Protein AF-A0A182UAJ2-F1 (afdb_monomer_lite)

pLDDT: mean 78.47, std 13.51, range [44.31, 92.44]

Radius of gyration: 22.09 Å; chains: 1; bounding box: 43×32×66 Å

Structure (mmCIF, N/CA/C/O backbone):
data_AF-A0A182UAJ2-F1
#
_entry.id   AF-A0A182UAJ2-F1
#
loop_
_atom_site.group_PDB
_atom_site.id
_ato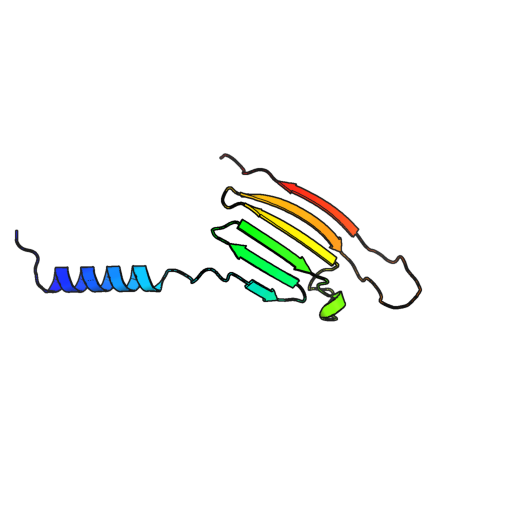m_site.type_symbol
_atom_site.label_atom_id
_atom_site.label_alt_id
_atom_site.label_comp_id
_atom_site.label_asym_id
_atom_site.label_entity_id
_atom_site.label_seq_id
_atom_site.pdbx_PDB_ins_code
_atom_site.Cartn_x
_atom_site.Cartn_y
_atom_site.Cartn_z
_atom_site.occupancy
_atom_site.B_iso_or_equiv
_atom_site.auth_seq_id
_atom_site.auth_comp_id
_atom_site.auth_asym_id
_atom_site.auth_atom_id
_atom_site.pdbx_PDB_model_num
ATOM 1 N N . MET A 1 1 ? -24.414 -19.917 37.707 1.00 65.38 1 MET A N 1
ATOM 2 C CA . MET A 1 1 ? -23.161 -20.705 37.799 1.00 65.38 1 MET A CA 1
ATOM 3 C C . MET A 1 1 ? -22.003 -19.716 37.840 1.00 65.38 1 MET A C 1
ATOM 5 O O . MET A 1 1 ? -22.052 -18.756 37.083 1.00 65.38 1 MET A O 1
ATOM 9 N N . LYS A 1 2 ? -21.041 -19.861 38.759 1.00 71.38 2 LYS A N 1
ATOM 10 C CA . LYS A 1 2 ? -19.904 -18.927 38.873 1.00 71.38 2 LYS A CA 1
ATOM 11 C C . LYS A 1 2 ? -18.797 -19.371 37.904 1.00 71.38 2 LYS A C 1
ATOM 13 O O . LYS A 1 2 ? -18.548 -20.575 37.844 1.00 71.38 2 LYS A O 1
ATOM 18 N N . PRO A 1 3 ? -18.170 -18.459 37.141 1.00 73.75 3 PRO A N 1
ATOM 19 C CA . PRO A 1 3 ? -17.079 -18.825 36.244 1.00 73.75 3 PRO A CA 1
ATOM 20 C C . PRO A 1 3 ? -15.912 -19.403 37.049 1.00 73.75 3 PRO A C 1
ATOM 22 O O . PRO A 1 3 ? -15.590 -18.913 38.133 1.00 73.75 3 PRO A O 1
ATOM 25 N N . THR A 1 4 ? -15.308 -20.474 36.538 1.00 90.50 4 THR A N 1
ATOM 26 C CA . THR A 1 4 ? -14.147 -21.107 37.169 1.00 90.50 4 THR A CA 1
ATOM 27 C C . THR A 1 4 ? -12.879 -20.337 36.811 1.00 90.50 4 THR A C 1
ATOM 29 O O . THR A 1 4 ? -12.803 -19.683 35.767 1.00 90.50 4 THR A O 1
ATOM 32 N N . THR A 1 5 ? -11.853 -20.431 37.656 1.00 89.38 5 THR A N 1
ATOM 33 C CA . THR A 1 5 ? -10.549 -19.785 37.434 1.00 89.38 5 THR A CA 1
ATOM 34 C C . THR A 1 5 ? -9.959 -20.131 36.062 1.00 89.38 5 THR A C 1
ATOM 36 O O . THR A 1 5 ? -9.404 -19.265 35.391 1.00 89.38 5 THR A O 1
ATOM 39 N N . SER A 1 6 ? -10.157 -21.367 35.592 1.00 86.50 6 SER A N 1
ATOM 40 C CA . SER A 1 6 ? -9.727 -21.819 34.264 1.00 86.50 6 SER A CA 1
ATOM 41 C C . SER A 1 6 ? -10.481 -21.130 33.121 1.00 86.50 6 SER A C 1
ATOM 43 O O . SER A 1 6 ? -9.863 -20.763 32.125 1.00 86.50 6 SER A O 1
ATOM 45 N N . SER A 1 7 ? -11.792 -20.897 33.256 1.00 86.88 7 SER A N 1
ATOM 46 C CA . SER A 1 7 ? -12.573 -20.157 32.253 1.00 86.88 7 SER A CA 1
ATOM 47 C C . SER A 1 7 ? -12.153 -18.689 32.164 1.00 86.88 7 SER A C 1
ATOM 49 O O . SER A 1 7 ? -12.100 -18.129 31.072 1.00 86.88 7 SER A O 1
ATOM 51 N N . ILE A 1 8 ? -11.812 -18.074 33.299 1.00 91.31 8 ILE A N 1
ATOM 52 C CA . ILE A 1 8 ? -11.322 -16.691 33.350 1.00 91.31 8 ILE A CA 1
ATOM 53 C C . ILE A 1 8 ? -9.933 -16.593 32.702 1.00 91.31 8 ILE A C 1
ATOM 55 O O . ILE A 1 8 ? -9.699 -15.699 31.893 1.00 91.31 8 ILE A O 1
ATOM 59 N N . ALA A 1 9 ? -9.031 -17.537 32.989 1.00 92.31 9 ALA A N 1
ATOM 60 C CA . ALA A 1 9 ? -7.699 -17.580 32.384 1.00 92.31 9 ALA A CA 1
ATOM 61 C C . ALA A 1 9 ? -7.751 -17.767 30.857 1.00 92.31 9 ALA A C 1
ATOM 63 O O . ALA A 1 9 ? -7.025 -17.090 30.130 1.00 92.31 9 ALA A O 1
ATOM 64 N N . LEU A 1 10 ? -8.644 -18.634 30.363 1.00 92.44 10 LEU A N 1
ATOM 65 C CA . LEU A 1 10 ? -8.857 -18.828 28.927 1.00 92.44 10 LEU A CA 1
ATOM 66 C C . LEU A 1 10 ? -9.368 -17.545 28.257 1.00 92.44 10 LEU A C 1
ATOM 68 O O . LEU A 1 10 ? -8.872 -17.161 27.203 1.00 92.44 10 LEU A O 1
ATOM 72 N N . LEU A 1 11 ? -10.330 -16.860 28.882 1.00 92.19 11 LEU A N 1
ATOM 73 C CA . LEU A 1 11 ? -10.877 -15.608 28.364 1.00 92.19 11 LEU A CA 1
ATOM 74 C C . LEU A 1 11 ? -9.795 -14.526 28.257 1.00 92.19 11 LEU A C 1
ATOM 76 O O . LEU A 1 11 ? -9.689 -13.865 27.228 1.00 92.19 11 LEU A O 1
ATOM 80 N N . ILE A 1 12 ? -8.966 -14.378 29.292 1.00 92.38 12 ILE A N 1
ATOM 81 C CA . ILE A 1 12 ? -7.845 -13.430 29.292 1.00 92.38 12 ILE A CA 1
ATOM 82 C C . ILE A 1 12 ? -6.858 -13.774 28.175 1.00 92.38 12 ILE A C 1
ATOM 84 O O . ILE A 1 12 ? -6.448 -12.884 27.434 1.00 92.38 12 ILE A O 1
ATOM 88 N N . LEU A 1 13 ? -6.517 -15.055 28.009 1.00 91.44 13 LEU A N 1
ATOM 89 C CA . LEU A 1 13 ? -5.622 -15.497 26.943 1.00 91.44 13 LEU A CA 1
ATOM 90 C C . LEU A 1 13 ? -6.184 -15.153 25.557 1.00 91.44 13 LEU A C 1
ATOM 92 O O . LEU A 1 13 ? -5.459 -14.596 24.739 1.00 91.44 13 LEU A O 1
ATOM 96 N N . VAL A 1 14 ? -7.469 -15.418 25.306 1.00 90.94 14 VAL A N 1
ATOM 97 C CA . VAL A 1 14 ? -8.132 -15.076 24.036 1.00 90.94 14 VAL A CA 1
ATOM 98 C C . VAL A 1 14 ? -8.096 -13.567 23.786 1.00 90.94 14 VAL A C 1
ATOM 100 O O . VAL A 1 14 ? -7.733 -13.144 22.692 1.00 90.94 14 VAL A O 1
ATOM 103 N N . ILE A 1 15 ? -8.392 -12.749 24.799 1.00 88.06 15 ILE A N 1
ATOM 104 C CA . ILE A 1 15 ? -8.358 -11.285 24.677 1.00 88.06 15 ILE A CA 1
ATOM 105 C C . ILE A 1 15 ? -6.942 -10.793 24.345 1.00 88.06 15 ILE A C 1
ATOM 107 O O . ILE A 1 15 ? -6.789 -9.960 23.455 1.00 88.06 15 ILE A O 1
ATOM 111 N N . VAL A 1 16 ? -5.906 -11.328 24.999 1.00 88.44 16 VAL A N 1
ATOM 112 C CA . VAL A 1 16 ? -4.503 -10.967 24.729 1.00 88.44 16 VAL A CA 1
ATOM 113 C C . VAL A 1 16 ? -4.089 -11.350 23.305 1.00 88.44 16 VAL A C 1
ATOM 115 O O . VAL A 1 16 ? -3.437 -10.565 22.625 1.00 88.44 16 VAL A O 1
ATOM 118 N N . GLN A 1 17 ? -4.489 -12.524 22.812 1.00 84.06 17 GLN A N 1
ATOM 119 C CA . GLN A 1 17 ? -4.213 -12.908 21.422 1.00 84.06 17 GLN A CA 1
ATOM 120 C C . GLN A 1 17 ? -4.944 -11.987 20.430 1.00 84.06 17 GLN A C 1
ATOM 122 O O . GLN A 1 17 ? -4.359 -11.569 19.432 1.00 84.06 17 GLN A O 1
ATOM 127 N N . CYS A 1 18 ? -6.194 -11.607 20.721 1.00 74.56 18 CYS A N 1
ATOM 128 C CA . CYS A 1 18 ? -6.967 -10.689 19.883 1.00 74.56 18 CYS A CA 1
ATOM 129 C C . CYS A 1 18 ? -6.369 -9.275 19.817 1.00 74.56 18 CYS A C 1
ATOM 131 O O . CYS A 1 18 ? -6.452 -8.645 18.765 1.00 74.56 18 CYS A O 1
ATOM 133 N N . THR A 1 19 ? -5.765 -8.762 20.894 1.00 71.00 19 THR A N 1
ATOM 134 C CA . THR A 1 19 ? -5.171 -7.412 20.899 1.00 71.00 19 THR A CA 1
ATOM 135 C C . THR A 1 19 ? -3.807 -7.358 20.214 1.00 71.00 19 THR A C 1
ATOM 137 O O . THR A 1 19 ? -3.501 -6.366 19.556 1.00 71.00 19 THR A O 1
ATOM 140 N N . LEU A 1 20 ? -3.002 -8.421 20.308 1.00 70.44 20 LEU A N 1
ATOM 141 C CA . LEU A 1 20 ? -1.691 -8.507 19.649 1.00 70.44 20 LEU A CA 1
ATOM 142 C C . LEU A 1 20 ? -1.789 -8.787 18.141 1.00 70.44 20 LEU A C 1
ATOM 144 O O . LEU A 1 20 ? -0.857 -8.489 17.400 1.00 70.44 20 LEU A O 1
ATOM 148 N N . ALA A 1 21 ? -2.914 -9.337 17.679 1.00 63.97 21 ALA A N 1
ATOM 149 C CA . ALA A 1 21 ? -3.149 -9.644 16.271 1.00 63.97 21 ALA A CA 1
ATOM 150 C C . ALA A 1 21 ? -3.547 -8.426 15.421 1.00 63.97 21 ALA A C 1
ATOM 152 O O . ALA A 1 21 ? -3.704 -8.576 14.213 1.00 63.97 21 ALA A O 1
ATOM 153 N N . SER A 1 22 ? -3.721 -7.237 16.010 1.00 59.75 22 SER A N 1
ATOM 154 C CA . SER A 1 22 ? -3.989 -6.015 15.247 1.00 59.75 22 SER A CA 1
ATOM 155 C C . SER A 1 22 ? -2.692 -5.535 14.585 1.00 59.75 22 SER A C 1
ATOM 157 O O . SER A 1 22 ? -1.851 -4.962 15.285 1.00 59.75 22 SER A O 1
ATOM 159 N N . PRO A 1 23 ? -2.494 -5.709 13.262 1.00 61.84 23 PRO A N 1
ATOM 160 C CA . PRO A 1 23 ? -1.331 -5.137 12.604 1.00 61.84 23 PRO A CA 1
ATOM 161 C C . PRO A 1 23 ? -1.374 -3.618 12.782 1.00 61.84 23 PRO A C 1
ATOM 163 O O . PRO A 1 23 ? -2.374 -2.975 12.459 1.00 61.84 23 PRO A O 1
ATOM 166 N N . VAL A 1 24 ? -0.297 -3.038 13.317 1.00 64.25 24 VAL A N 1
ATOM 167 C CA . VAL A 1 24 ? -0.143 -1.580 13.347 1.00 64.25 24 VAL A CA 1
ATOM 168 C C . VAL A 1 24 ? -0.208 -1.099 11.895 1.00 64.25 24 VAL A C 1
ATOM 170 O O . VAL A 1 24 ? 0.602 -1.559 11.082 1.00 64.25 24 VAL A O 1
ATOM 173 N N . PRO A 1 25 ? -1.163 -0.225 11.529 1.00 63.78 25 PRO A N 1
ATOM 174 C CA . PRO A 1 25 ? -1.267 0.248 10.160 1.00 63.78 25 PRO A CA 1
ATOM 175 C C . PRO A 1 25 ? 0.026 0.971 9.787 1.00 63.78 25 PRO A C 1
ATOM 177 O O . PRO A 1 25 ? 0.463 1.910 10.454 1.00 63.78 25 PRO A O 1
ATOM 180 N N . GLN A 1 26 ? 0.674 0.485 8.732 1.00 74.44 26 GLN A N 1
ATOM 181 C CA . GLN A 1 26 ? 1.923 1.042 8.234 1.00 74.44 26 GLN A CA 1
ATOM 182 C C . GLN A 1 26 ? 1.615 2.369 7.539 1.00 74.44 26 GLN A C 1
ATOM 184 O O . GLN A 1 26 ? 1.246 2.388 6.368 1.00 74.44 26 GLN A O 1
ATOM 189 N N . PHE A 1 27 ? 1.734 3.479 8.271 1.00 82.44 27 PHE A N 1
ATOM 190 C CA . PHE A 1 27 ? 1.348 4.798 7.762 1.00 82.44 27 PHE A CA 1
ATOM 191 C C . PHE A 1 27 ? 2.159 5.247 6.555 1.00 82.44 27 PHE A C 1
ATOM 193 O O . PHE A 1 27 ? 1.617 5.943 5.705 1.00 82.44 27 PHE A O 1
ATOM 200 N N . LEU A 1 28 ? 3.431 4.851 6.484 1.00 89.25 28 LEU A N 1
ATOM 201 C CA . LEU A 1 28 ? 4.353 5.150 5.395 1.00 89.25 28 LEU A CA 1
ATOM 202 C C . LEU A 1 28 ? 5.019 3.851 4.940 1.00 89.25 28 LEU A C 1
ATOM 204 O O . LEU A 1 28 ? 5.444 3.048 5.770 1.00 89.25 28 LEU A O 1
ATOM 208 N N . THR A 1 29 ? 5.140 3.654 3.632 1.00 87.19 29 THR A N 1
ATOM 209 C CA . THR A 1 29 ? 5.797 2.487 3.037 1.00 87.19 29 THR A CA 1
ATOM 210 C C . THR A 1 29 ? 6.788 2.939 1.978 1.00 87.19 29 THR A C 1
ATOM 212 O O . THR A 1 29 ? 6.456 3.752 1.123 1.00 87.19 29 THR A O 1
ATOM 215 N N . PHE A 1 30 ? 7.992 2.374 2.009 1.00 89.06 30 PHE A N 1
ATOM 216 C CA . PHE A 1 30 ? 8.962 2.481 0.925 1.00 89.06 30 PHE A CA 1
ATOM 217 C C . PHE A 1 30 ? 9.308 1.074 0.472 1.00 89.06 30 PHE A C 1
ATOM 219 O O . PHE A 1 30 ? 9.922 0.305 1.213 1.00 89.06 30 PHE A O 1
ATOM 226 N N . ARG A 1 31 ? 8.857 0.705 -0.720 1.00 84.00 31 ARG A N 1
ATOM 227 C CA . ARG A 1 31 ? 9.058 -0.636 -1.261 1.00 84.00 31 ARG A CA 1
ATOM 228 C C . ARG A 1 31 ? 9.140 -0.556 -2.773 1.00 84.00 31 ARG A C 1
ATOM 230 O O . ARG A 1 31 ? 8.381 0.181 -3.389 1.00 84.00 31 ARG A O 1
ATOM 237 N N . ASP A 1 32 ? 10.083 -1.287 -3.358 1.00 82.19 32 ASP A N 1
ATOM 238 C CA . ASP A 1 32 ? 10.204 -1.429 -4.812 1.00 82.19 32 ASP A CA 1
ATOM 239 C C . ASP A 1 32 ? 10.310 -0.096 -5.576 1.00 82.19 32 ASP A C 1
ATOM 241 O O . ASP A 1 32 ? 9.792 0.043 -6.677 1.00 82.19 32 ASP A O 1
ATOM 245 N N . GLY A 1 33 ? 10.965 0.912 -4.988 1.00 83.44 33 GLY A N 1
ATOM 246 C CA . GLY A 1 33 ? 11.087 2.241 -5.600 1.00 83.44 33 GLY A CA 1
ATOM 247 C C . GLY A 1 33 ? 9.783 3.051 -5.606 1.00 83.44 33 GLY A C 1
ATOM 248 O O . GLY A 1 33 ? 9.668 4.037 -6.342 1.00 83.44 33 GLY A O 1
ATOM 249 N N . LYS A 1 34 ? 8.805 2.639 -4.794 1.00 87.19 34 LYS A N 1
ATOM 250 C CA . LYS A 1 34 ? 7.555 3.347 -4.533 1.00 87.19 34 LYS A CA 1
ATOM 251 C C . LYS A 1 34 ? 7.495 3.833 -3.097 1.00 87.19 34 LYS A C 1
ATOM 253 O O . LYS A 1 34 ? 7.930 3.150 -2.169 1.00 87.19 34 LYS A O 1
ATOM 258 N N . PHE A 1 35 ? 6.916 5.011 -2.944 1.00 91.00 35 PHE A N 1
ATOM 259 C CA . PHE A 1 35 ? 6.505 5.575 -1.677 1.00 91.00 35 PHE A CA 1
ATOM 260 C C . PHE A 1 35 ? 4.990 5.465 -1.557 1.00 91.00 35 PHE A C 1
ATOM 262 O O . PHE A 1 35 ? 4.269 5.771 -2.504 1.00 91.00 35 PHE A O 1
ATOM 269 N N . GLY A 1 36 ? 4.504 5.051 -0.396 1.00 91.31 36 GLY A N 1
ATOM 270 C CA . GLY A 1 36 ? 3.083 4.956 -0.126 1.00 91.31 36 GLY A CA 1
ATOM 271 C C . GLY A 1 36 ? 2.717 5.431 1.265 1.00 91.31 36 GLY A C 1
ATOM 272 O O . GLY A 1 36 ? 3.546 5.456 2.174 1.00 91.31 36 GLY A O 1
ATOM 273 N N . VAL A 1 37 ? 1.452 5.793 1.412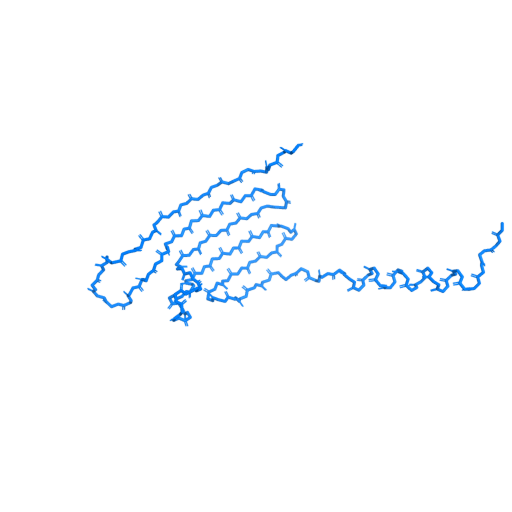 1.00 90.56 37 VAL A N 1
ATOM 274 C CA . VAL A 1 37 ? 0.824 6.187 2.665 1.00 90.56 37 VAL A CA 1
ATOM 275 C C . VAL A 1 37 ? -0.423 5.344 2.908 1.00 90.56 37 VAL A C 1
ATOM 277 O O . VAL A 1 37 ? -1.107 4.979 1.953 1.00 90.56 37 VAL A O 1
ATOM 280 N N . ASN A 1 38 ? -0.737 5.045 4.168 1.00 90.06 38 ASN A N 1
ATOM 281 C CA . ASN A 1 38 ? -1.982 4.380 4.560 1.00 90.06 38 ASN A CA 1
ATOM 282 C C . ASN A 1 38 ? -2.537 4.999 5.846 1.00 90.06 38 ASN A C 1
ATOM 284 O O . ASN A 1 38 ? -2.013 4.771 6.934 1.00 90.06 38 ASN A O 1
ATOM 288 N N . PHE A 1 39 ? -3.615 5.767 5.724 1.00 87.31 39 PHE A N 1
ATOM 289 C CA . PHE A 1 39 ? -4.287 6.426 6.836 1.00 87.31 39 PHE A CA 1
ATOM 290 C C . PHE A 1 39 ? -5.729 5.947 6.938 1.00 87.31 39 PHE A C 1
ATOM 292 O O . PHE A 1 39 ? -6.568 6.281 6.105 1.00 87.31 39 PHE A O 1
ATOM 299 N N . GLY A 1 40 ? -6.030 5.166 7.980 1.00 80.88 40 GLY A N 1
ATOM 300 C CA . GLY A 1 40 ? -7.404 4.754 8.282 1.00 80.88 40 GLY A CA 1
ATOM 301 C C . GLY A 1 40 ? -8.097 4.010 7.134 1.00 80.88 40 GLY A C 1
ATOM 302 O O . GLY A 1 40 ? -9.302 4.162 6.959 1.00 80.88 40 GLY A O 1
ATOM 303 N N . GLY A 1 41 ? -7.338 3.259 6.324 1.00 83.38 41 GLY A N 1
ATOM 304 C CA . GLY A 1 41 ? -7.830 2.517 5.157 1.00 83.38 41 GLY A CA 1
ATOM 305 C C . GLY A 1 41 ? -7.796 3.295 3.835 1.00 83.38 41 GLY A C 1
ATOM 306 O O . GLY A 1 41 ? -7.934 2.683 2.775 1.00 83.38 41 GLY A O 1
ATOM 307 N N . TYR A 1 42 ? -7.564 4.611 3.864 1.00 87.19 42 TYR A N 1
ATOM 308 C CA . TYR A 1 42 ? -7.167 5.357 2.672 1.00 87.19 42 TYR A CA 1
ATOM 309 C C . TYR A 1 42 ? -5.704 5.073 2.396 1.00 87.19 42 TYR A C 1
ATOM 311 O O . TYR A 1 42 ? -4.864 5.284 3.267 1.00 87.19 42 TYR A O 1
ATOM 319 N N . HIS A 1 43 ? -5.386 4.624 1.193 1.00 91.00 43 HIS A N 1
ATOM 320 C CA . HIS A 1 43 ? -4.010 4.351 0.815 1.00 91.00 43 HIS A CA 1
ATOM 321 C C . HIS A 1 43 ? -3.685 5.042 -0.495 1.00 91.00 43 HIS A C 1
ATOM 323 O O . HIS A 1 43 ? -4.515 5.097 -1.396 1.00 91.00 43 HIS A O 1
ATOM 329 N N . ALA A 1 44 ? -2.478 5.573 -0.605 1.00 90.56 44 ALA A N 1
ATOM 330 C CA . ALA A 1 44 ? -1.967 6.100 -1.856 1.00 90.56 44 ALA A CA 1
ATOM 331 C C . ALA A 1 44 ? -0.520 5.668 -2.026 1.00 90.56 44 ALA A C 1
ATOM 333 O 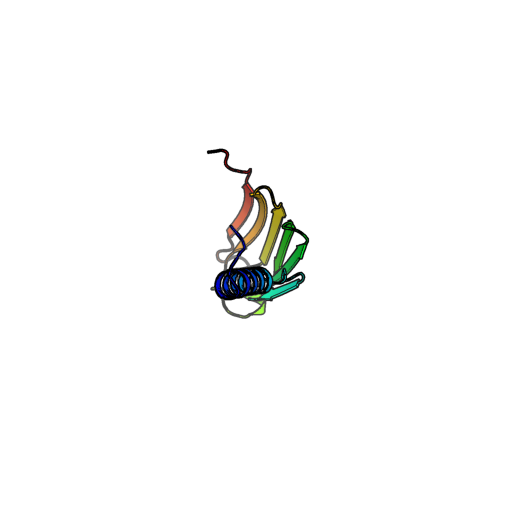O . ALA A 1 44 ? 0.225 5.624 -1.056 1.00 90.56 44 ALA A O 1
ATOM 334 N N . GLU A 1 45 ? -0.120 5.354 -3.246 1.00 89.81 45 GLU A N 1
ATOM 335 C CA . GLU A 1 45 ? 1.256 5.033 -3.590 1.00 89.81 45 GLU A CA 1
ATOM 336 C C . GLU A 1 45 ? 1.659 5.754 -4.866 1.00 89.81 45 GLU A C 1
ATOM 338 O O . GLU A 1 45 ? 0.854 5.915 -5.779 1.00 89.81 45 GLU A O 1
ATOM 343 N N . ALA A 1 46 ? 2.909 6.190 -4.936 1.00 89.50 46 ALA A N 1
ATOM 344 C CA . ALA A 1 46 ? 3.521 6.707 -6.143 1.00 89.50 46 ALA A CA 1
ATOM 345 C C . ALA A 1 46 ? 4.992 6.298 -6.195 1.00 89.50 46 ALA A C 1
ATOM 347 O O . ALA A 1 46 ? 5.676 6.238 -5.173 1.00 89.50 46 ALA A O 1
ATOM 348 N N . GLY A 1 47 ? 5.511 6.017 -7.381 1.00 87.75 47 GLY A N 1
ATOM 349 C CA . GLY A 1 47 ? 6.908 5.639 -7.506 1.00 87.75 47 GLY A CA 1
ATOM 350 C C . GLY A 1 47 ? 7.394 5.495 -8.923 1.00 87.75 47 GLY A C 1
ATOM 351 O O . GLY A 1 47 ? 6.613 5.466 -9.871 1.00 87.75 47 GLY A O 1
ATOM 352 N N . LEU A 1 48 ? 8.715 5.394 -9.028 1.00 85.75 48 LEU A N 1
ATOM 353 C CA . LEU A 1 48 ? 9.417 5.196 -10.291 1.00 85.75 48 LEU A CA 1
ATOM 354 C C . LEU A 1 48 ? 9.701 3.709 -10.559 1.00 85.75 48 LEU A C 1
ATOM 356 O O . LEU A 1 48 ? 10.157 3.360 -11.646 1.00 85.75 48 LEU A O 1
ATOM 360 N N . GLY A 1 49 ? 9.420 2.837 -9.583 1.00 83.06 49 GLY A N 1
ATOM 361 C CA . GLY A 1 49 ? 9.515 1.390 -9.741 1.00 83.06 49 GLY A CA 1
ATOM 362 C C . GLY A 1 49 ? 10.913 0.951 -10.174 1.00 83.06 49 GLY A C 1
ATOM 363 O O . GLY A 1 49 ? 11.931 1.393 -9.633 1.00 83.06 49 GLY A O 1
ATOM 364 N N . GLY A 1 50 ? 10.943 0.144 -11.229 1.00 74.88 50 GLY A N 1
ATOM 365 C CA . GLY A 1 50 ? 12.130 -0.362 -11.907 1.00 74.88 50 GLY A CA 1
ATOM 366 C C . GLY A 1 50 ? 13.082 0.693 -12.458 1.00 74.88 50 GLY A C 1
ATOM 367 O O . GLY A 1 50 ? 14.250 0.375 -12.661 1.00 74.88 50 GLY A O 1
ATOM 368 N N . LEU A 1 51 ? 12.644 1.945 -12.645 1.00 76.25 51 LEU A N 1
ATOM 369 C CA . LEU A 1 51 ? 13.551 3.041 -12.999 1.00 76.25 51 LEU A CA 1
ATOM 370 C C . LEU A 1 51 ? 14.488 3.393 -11.838 1.00 76.25 51 LEU A C 1
ATOM 372 O O . LEU A 1 51 ? 15.653 3.705 -12.062 1.00 76.25 51 LEU A O 1
ATOM 376 N N . LEU A 1 52 ? 13.981 3.339 -10.604 1.00 78.81 52 LEU A N 1
ATOM 377 C CA . LEU A 1 52 ? 14.769 3.638 -9.410 1.00 78.81 52 LEU A CA 1
ATOM 378 C C . LEU A 1 52 ? 15.500 2.400 -8.881 1.00 78.81 52 LEU A C 1
ATOM 380 O O . LEU A 1 52 ? 16.608 2.520 -8.371 1.00 78.81 52 LEU A O 1
ATOM 384 N N . THR A 1 53 ? 14.897 1.213 -8.996 1.00 77.25 53 THR A N 1
ATOM 385 C CA . THR A 1 53 ? 15.506 -0.036 -8.505 1.00 77.25 53 THR A CA 1
ATOM 386 C C . THR A 1 53 ? 16.414 -0.721 -9.528 1.00 77.25 53 THR A C 1
ATOM 388 O O . THR A 1 53 ? 17.135 -1.648 -9.171 1.00 77.25 53 THR A O 1
ATOM 391 N N . GLY A 1 54 ? 16.368 -0.311 -10.799 1.00 74.75 54 GLY A N 1
ATOM 392 C CA . GLY A 1 54 ? 17.062 -0.977 -11.905 1.00 74.75 54 GLY A CA 1
ATOM 393 C C . GLY A 1 54 ? 16.434 -2.311 -12.331 1.00 74.75 54 GLY A C 1
ATOM 394 O O . GLY A 1 54 ? 16.961 -2.969 -13.225 1.00 74.75 54 GLY A O 1
ATOM 395 N N . ASN A 1 55 ? 15.314 -2.724 -11.722 1.00 77.88 55 ASN A N 1
ATOM 396 C CA . ASN A 1 55 ? 14.639 -3.984 -12.026 1.00 77.88 55 ASN A CA 1
ATOM 397 C C . ASN A 1 55 ? 13.259 -3.748 -12.654 1.00 77.88 55 ASN A C 1
ATOM 399 O O . ASN A 1 55 ? 12.315 -3.346 -11.978 1.00 77.88 55 ASN A O 1
ATOM 403 N N . SER A 1 56 ? 13.110 -4.091 -13.936 1.00 71.88 56 SER A N 1
ATOM 404 C CA . SER A 1 56 ? 11.854 -3.918 -14.689 1.00 71.88 56 SER A CA 1
ATOM 405 C C . SER A 1 56 ? 10.666 -4.707 -14.120 1.00 71.88 56 SER A C 1
ATOM 407 O O . SER A 1 56 ? 9.519 -4.341 -14.370 1.00 71.88 56 SER A O 1
ATOM 409 N N . ALA A 1 57 ? 10.911 -5.750 -13.316 1.00 77.31 57 ALA A N 1
ATOM 410 C CA . ALA A 1 57 ? 9.852 -6.483 -12.620 1.00 77.31 57 ALA A CA 1
ATOM 411 C C . ALA A 1 57 ? 9.139 -5.636 -11.546 1.00 77.31 57 ALA A C 1
ATOM 413 O O . ALA A 1 57 ? 8.018 -5.951 -11.161 1.00 77.31 57 ALA A O 1
ATOM 414 N N . HIS A 1 58 ? 9.757 -4.541 -11.089 1.00 76.19 58 HIS A N 1
ATOM 415 C CA . HIS A 1 58 ? 9.214 -3.647 -10.061 1.00 76.19 58 HIS A CA 1
ATOM 416 C C . HIS A 1 58 ? 8.303 -2.554 -10.667 1.00 76.19 58 HIS A C 1
ATOM 418 O O . HIS A 1 58 ? 7.907 -1.610 -9.982 1.00 76.19 58 HIS A O 1
ATOM 424 N N . GLY A 1 59 ? 7.942 -2.686 -11.951 1.00 77.75 59 GLY A N 1
ATOM 425 C CA . GLY A 1 59 ? 7.057 -1.770 -12.674 1.00 77.75 59 GLY A CA 1
ATOM 426 C C . GLY A 1 59 ? 7.759 -0.503 -13.169 1.00 77.75 59 GLY A C 1
ATOM 427 O O . GLY A 1 59 ? 8.976 -0.383 -13.081 1.00 77.75 59 GLY A O 1
ATOM 428 N N . GLY A 1 60 ? 6.990 0.438 -13.717 1.00 80.62 60 GLY A N 1
ATOM 429 C CA . GLY A 1 60 ? 7.487 1.755 -14.132 1.00 80.62 60 GLY A CA 1
ATOM 430 C C . GLY A 1 60 ? 6.916 2.889 -13.277 1.00 80.62 60 GLY A C 1
ATOM 431 O O . GLY A 1 60 ? 6.484 2.666 -12.145 1.00 80.62 60 GLY A O 1
ATOM 432 N N . LEU A 1 61 ? 6.901 4.107 -13.825 1.00 87.31 61 LEU A N 1
ATOM 433 C CA . LEU A 1 61 ? 6.320 5.279 -13.165 1.00 87.31 61 LEU A CA 1
ATOM 434 C C . LEU A 1 61 ? 4.833 5.040 -12.909 1.00 87.31 61 LEU A C 1
ATOM 436 O O . LEU A 1 61 ? 4.088 4.826 -13.854 1.00 87.31 61 LEU A O 1
ATOM 440 N N . SER A 1 62 ? 4.370 5.086 -11.667 1.00 87.75 62 SER A N 1
ATOM 441 C CA . SER A 1 62 ? 2.957 4.848 -11.359 1.00 87.75 62 SER A CA 1
ATOM 442 C C . SER A 1 62 ? 2.535 5.603 -10.115 1.00 87.75 62 SER A C 1
ATOM 444 O O . SER A 1 62 ? 3.322 5.730 -9.183 1.00 87.75 62 SER A O 1
ATOM 446 N N . ALA A 1 63 ? 1.280 6.041 -10.084 1.00 89.81 63 ALA A N 1
ATOM 447 C CA . ALA A 1 63 ? 0.607 6.560 -8.904 1.00 89.81 63 ALA A CA 1
ATOM 448 C C . ALA A 1 63 ? -0.806 5.970 -8.791 1.00 89.81 63 ALA A C 1
ATOM 450 O O . ALA A 1 63 ? -1.486 5.778 -9.796 1.00 89.81 63 ALA A O 1
ATOM 451 N N . SER A 1 64 ? -1.253 5.666 -7.578 1.00 90.00 64 SER A N 1
ATOM 452 C CA . SER A 1 64 ? -2.567 5.093 -7.280 1.00 90.00 64 SER A CA 1
ATOM 453 C C . SER A 1 64 ? -3.054 5.585 -5.923 1.00 90.00 64 SER A C 1
ATOM 455 O O . SER A 1 64 ? -2.253 5.800 -5.020 1.00 90.00 64 SER A O 1
ATOM 457 N N . ALA A 1 65 ? -4.365 5.717 -5.759 1.00 91.69 65 ALA A N 1
ATOM 458 C CA . ALA A 1 65 ? -5.017 5.999 -4.490 1.00 91.69 65 ALA A CA 1
ATOM 459 C C . ALA A 1 65 ? -6.314 5.194 -4.354 1.00 91.69 65 ALA A C 1
ATOM 461 O O . ALA A 1 65 ? -7.011 4.948 -5.340 1.00 91.69 65 ALA A O 1
ATOM 462 N N . GLY A 1 66 ? -6.644 4.801 -3.129 1.00 90.75 66 GLY A N 1
ATOM 463 C CA . GLY A 1 66 ? -7.819 4.013 -2.800 1.00 90.75 66 GLY A CA 1
ATOM 464 C C . GLY A 1 66 ? -8.449 4.417 -1.474 1.00 90.75 66 GLY A C 1
ATOM 465 O O . GLY A 1 66 ? -7.805 5.007 -0.602 1.00 90.75 66 GLY A O 1
ATOM 466 N N . THR A 1 67 ? -9.736 4.113 -1.340 1.00 91.12 67 THR A N 1
ATOM 467 C CA . THR A 1 67 ? -10.537 4.394 -0.145 1.00 91.12 67 THR A CA 1
ATOM 468 C C . THR A 1 67 ? -10.823 3.106 0.631 1.00 91.12 67 THR A C 1
ATOM 470 O O . THR A 1 67 ? -10.800 2.018 0.044 1.00 91.12 67 THR A O 1
ATOM 473 N N . PRO A 1 68 ? -11.179 3.199 1.928 1.00 87.19 68 PRO A N 1
ATOM 474 C CA . PRO A 1 68 ? -11.578 2.033 2.721 1.00 87.19 68 PRO A CA 1
ATOM 475 C C . PRO A 1 68 ? -12.780 1.283 2.132 1.00 87.19 68 PRO A C 1
ATOM 477 O O . PRO A 1 68 ? -12.981 0.105 2.403 1.00 87.19 68 PRO A O 1
ATOM 480 N N . HIS A 1 69 ? -13.581 1.973 1.319 1.00 87.75 69 HIS A N 1
ATOM 481 C CA . HIS A 1 69 ? -14.810 1.452 0.731 1.00 87.75 69 HIS A CA 1
ATOM 482 C C . HIS A 1 69 ? -14.577 0.738 -0.608 1.00 87.75 69 HIS A C 1
ATOM 484 O O . HIS A 1 69 ? -15.539 0.361 -1.264 1.00 87.75 69 HIS A O 1
ATOM 490 N N . GLY A 1 70 ? -13.321 0.555 -1.034 1.00 85.75 70 GLY A N 1
ATOM 491 C CA . GLY A 1 70 ? -12.973 -0.224 -2.226 1.00 85.75 70 GLY A CA 1
ATOM 492 C C . GLY A 1 70 ? -12.969 0.559 -3.540 1.00 85.75 70 GLY A C 1
ATOM 493 O O . GLY A 1 70 ? -12.780 -0.042 -4.598 1.00 85.75 70 GLY A O 1
ATOM 494 N N . GLN A 1 71 ? -13.148 1.883 -3.500 1.00 92.44 71 GLN A N 1
ATOM 495 C CA . GLN A 1 71 ? -12.862 2.728 -4.660 1.00 92.44 71 GLN A CA 1
ATOM 496 C C . GLN A 1 71 ? -11.352 2.833 -4.828 1.00 92.44 71 GLN A C 1
ATOM 498 O O . GLN A 1 71 ? -10.639 3.035 -3.845 1.00 92.44 71 GLN A O 1
ATOM 503 N N . GLN A 1 72 ? -10.869 2.748 -6.061 1.00 90.81 72 GLN A N 1
ATOM 504 C CA . GLN A 1 72 ? -9.451 2.920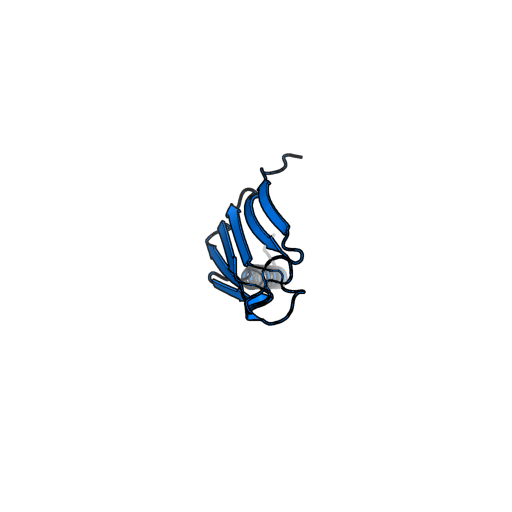 -6.355 1.00 90.81 72 GLN A CA 1
ATOM 505 C C . GLN A 1 72 ? -9.273 3.555 -7.727 1.00 90.81 72 GLN A C 1
ATOM 507 O O . GLN A 1 72 ? -9.997 3.229 -8.667 1.00 90.81 72 GLN A O 1
ATOM 512 N N . ALA A 1 73 ? -8.296 4.440 -7.854 1.00 90.38 73 ALA A N 1
ATOM 513 C CA . ALA A 1 73 ? -7.886 5.005 -9.125 1.00 90.38 73 ALA A CA 1
ATOM 514 C C . ALA A 1 73 ? -6.367 5.091 -9.197 1.00 90.38 73 ALA A C 1
ATOM 516 O O . ALA A 1 73 ? -5.693 5.242 -8.180 1.00 90.38 73 ALA A O 1
ATOM 517 N N . GLY A 1 74 ? -5.826 5.024 -10.403 1.00 89.56 74 GLY A N 1
ATOM 518 C CA . GLY A 1 74 ? -4.396 5.145 -10.608 1.00 89.56 74 GLY A CA 1
ATOM 519 C C . GLY A 1 74 ? -4.038 5.332 -12.065 1.00 89.56 74 GLY A C 1
ATOM 520 O O . GLY A 1 74 ? -4.849 5.110 -12.962 1.00 89.56 74 GLY A O 1
ATOM 521 N N . ALA A 1 75 ? -2.806 5.754 -12.287 1.00 88.38 75 ALA A N 1
ATOM 522 C CA . ALA A 1 75 ? -2.223 5.899 -13.602 1.00 88.38 75 ALA A CA 1
ATOM 523 C C . ALA A 1 75 ? -0.741 5.545 -13.562 1.00 88.38 75 ALA A C 1
ATOM 525 O O . ALA A 1 75 ? -0.074 5.695 -12.536 1.00 88.38 75 ALA A O 1
ATOM 526 N N . GLY A 1 76 ? -0.217 5.095 -14.693 1.00 85.75 76 GLY A N 1
ATOM 527 C CA . GLY A 1 76 ? 1.191 4.780 -14.803 1.00 85.75 76 GLY A CA 1
ATOM 528 C C . GLY A 1 76 ? 1.673 4.574 -16.227 1.00 85.75 76 GLY A C 1
ATOM 529 O O . GLY A 1 76 ? 0.898 4.403 -17.168 1.00 85.75 76 GLY A O 1
ATOM 530 N N . ILE A 1 77 ? 2.994 4.602 -16.334 1.00 81.19 77 ILE A N 1
ATOM 531 C CA . ILE A 1 77 ? 3.805 4.297 -17.498 1.00 81.19 77 ILE A CA 1
ATOM 532 C C . ILE A 1 77 ? 4.551 3.003 -17.166 1.00 81.19 77 ILE A C 1
ATOM 534 O O . ILE A 1 77 ? 5.502 3.014 -16.385 1.00 81.19 77 ILE A O 1
ATOM 538 N N . GLY A 1 78 ? 4.097 1.877 -17.708 1.00 69.19 78 GLY A N 1
ATOM 539 C CA . GLY A 1 78 ? 4.771 0.583 -17.583 1.00 69.19 78 GLY A CA 1
ATOM 540 C C . GLY A 1 78 ? 5.729 0.350 -18.747 1.00 69.19 78 GLY A C 1
ATOM 541 O O . GLY A 1 78 ? 5.438 0.774 -19.854 1.00 69.19 78 GLY A O 1
ATOM 542 N N . GLY A 1 79 ? 6.851 -0.334 -18.528 1.00 62.38 79 GLY A N 1
ATOM 543 C CA . GLY A 1 79 ? 7.842 -0.629 -19.573 1.00 62.38 79 GLY A CA 1
ATOM 544 C C . GLY A 1 79 ? 9.215 -0.022 -19.283 1.00 62.38 79 GLY A C 1
ATOM 545 O O . GLY A 1 79 ? 9.390 0.740 -18.332 1.00 62.38 79 GLY A O 1
ATOM 546 N N . LEU A 1 80 ? 10.211 -0.403 -20.085 1.00 55.84 80 LEU A N 1
ATOM 547 C CA . LEU A 1 80 ? 11.604 0.002 -19.906 1.00 55.84 80 LEU A CA 1
ATOM 548 C C . LEU A 1 80 ? 11.771 1.491 -20.269 1.00 55.84 80 LEU A C 1
ATOM 550 O O . LEU A 1 80 ? 11.984 1.837 -21.429 1.00 55.84 80 LEU A O 1
ATOM 554 N N . LEU A 1 81 ? 11.671 2.393 -19.288 1.00 56.97 81 LEU A N 1
ATOM 555 C CA . LEU A 1 81 ? 11.993 3.808 -19.492 1.00 56.97 81 LEU A CA 1
ATOM 556 C C . LEU A 1 81 ? 13.520 3.972 -19.464 1.00 56.97 81 LEU A C 1
ATOM 558 O O . LEU A 1 81 ? 14.118 4.219 -18.421 1.00 56.97 81 LEU A O 1
ATOM 562 N N . GLY A 1 82 ? 14.165 3.751 -20.611 1.00 54.09 82 GLY A N 1
ATOM 563 C CA . GLY A 1 82 ? 15.615 3.879 -20.756 1.00 54.09 82 GLY A CA 1
ATOM 564 C C . GLY A 1 82 ? 16.080 5.309 -20.474 1.00 54.09 82 GLY A C 1
ATOM 565 O O . GLY A 1 82 ? 15.754 6.231 -21.218 1.00 54.09 82 GLY A O 1
ATOM 566 N N . GLY A 1 83 ? 16.865 5.494 -19.411 1.00 49.84 83 GLY A N 1
ATOM 567 C CA . GLY A 1 83 ? 17.389 6.787 -18.954 1.00 49.84 83 GLY A CA 1
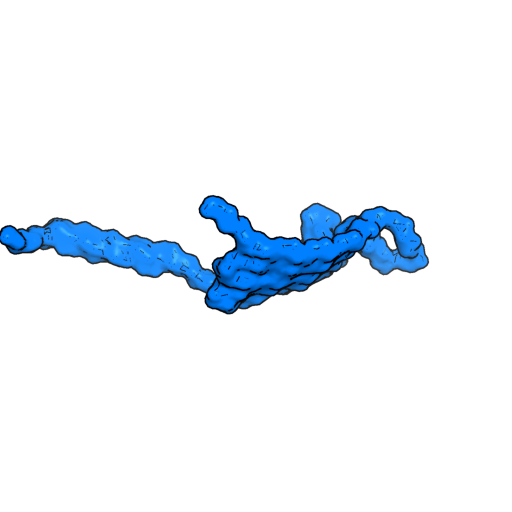ATOM 568 C C . GLY A 1 83 ? 18.478 7.416 -19.834 1.00 49.84 83 GLY A C 1
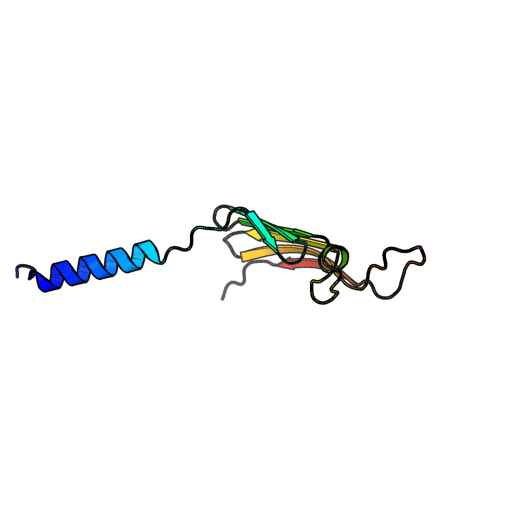ATOM 569 O O . GLY A 1 83 ? 19.301 8.168 -19.324 1.00 49.84 83 GLY A O 1
ATOM 570 N N . ASN A 1 84 ? 18.533 7.114 -21.134 1.00 48.00 84 ASN A N 1
ATOM 571 C CA . ASN A 1 84 ? 19.525 7.699 -22.032 1.00 48.00 84 ASN A CA 1
ATOM 572 C C . ASN A 1 84 ? 18.947 7.927 -23.437 1.00 48.00 84 ASN A C 1
ATOM 574 O O . ASN A 1 84 ? 18.884 7.012 -24.252 1.00 48.00 84 ASN A O 1
ATOM 578 N N . GLY A 1 85 ? 18.506 9.162 -23.689 1.00 46.75 85 GLY A N 1
ATOM 579 C CA . GLY A 1 85 ? 18.663 9.867 -24.969 1.00 46.75 85 GLY A CA 1
ATOM 580 C C . GLY A 1 85 ? 17.991 9.348 -26.247 1.00 46.75 85 GLY A C 1
ATOM 581 O O . GLY A 1 85 ? 17.973 10.095 -27.215 1.00 46.75 85 GLY A O 1
ATOM 582 N N . ASN A 1 86 ? 17.416 8.148 -26.292 1.00 44.31 86 ASN A N 1
ATOM 583 C CA . ASN A 1 86 ? 16.737 7.607 -27.474 1.00 44.31 86 ASN A CA 1
ATOM 584 C C . ASN A 1 86 ? 15.409 6.986 -27.044 1.00 44.31 86 ASN A C 1
ATOM 586 O O . ASN A 1 86 ? 15.305 5.796 -26.751 1.00 44.31 86 ASN A O 1
ATOM 590 N N . GLY A 1 87 ? 14.410 7.855 -26.905 1.00 52.16 87 GLY A N 1
ATOM 591 C CA . GLY A 1 87 ? 13.078 7.488 -26.458 1.00 52.16 87 GLY A CA 1
ATOM 592 C C . GLY A 1 87 ? 12.335 6.575 -27.433 1.00 52.16 87 GLY A C 1
ATOM 593 O O . GLY A 1 87 ? 12.560 6.593 -28.639 1.00 52.16 87 GLY A O 1
ATOM 594 N N . VAL A 1 88 ? 11.354 5.882 -26.850 1.00 56.19 88 VAL A N 1
ATOM 595 C CA . VAL A 1 88 ? 10.251 5.140 -27.485 1.00 56.19 88 VAL A CA 1
ATOM 596 C C . VAL A 1 88 ? 10.540 3.687 -27.859 1.00 56.19 88 VAL A C 1
ATOM 598 O O . VAL A 1 88 ? 10.361 3.326 -29.008 1.00 56.19 88 VAL A O 1
ATOM 601 N N . LEU A 1 89 ? 10.825 2.801 -26.894 1.00 46.38 89 LEU A N 1
ATOM 602 C CA . LEU A 1 89 ? 10.539 1.369 -27.086 1.00 46.38 89 LEU A CA 1
ATOM 603 C C . LEU A 1 89 ? 9.669 0.819 -25.928 1.00 46.38 89 LEU A C 1
ATOM 605 O O . LEU A 1 89 ? 10.182 0.386 -24.901 1.00 46.38 89 LEU A O 1
ATOM 609 N N . GLY A 1 90 ? 8.339 0.816 -26.108 1.00 48.53 90 GLY A N 1
ATOM 610 C CA . GLY A 1 90 ? 7.428 -0.103 -25.396 1.00 48.53 90 GLY A CA 1
ATOM 611 C C . GLY A 1 90 ? 6.772 0.366 -24.090 1.00 48.53 90 GLY A C 1
ATOM 612 O O . GLY A 1 90 ? 6.350 -0.478 -23.305 1.00 48.53 90 GLY A O 1
ATOM 613 N N . GLY A 1 91 ? 6.680 1.673 -23.834 1.00 56.06 91 GLY A N 1
ATOM 614 C CA . GLY A 1 91 ? 5.974 2.189 -22.658 1.00 56.06 91 GLY A CA 1
ATOM 615 C C . GLY A 1 91 ? 4.446 2.097 -22.797 1.00 56.06 91 GLY A C 1
ATOM 616 O O . GLY A 1 91 ? 3.876 2.770 -23.653 1.00 56.06 91 GLY A O 1
ATOM 617 N N . PHE A 1 92 ? 3.766 1.311 -21.962 1.00 61.88 92 PHE A N 1
ATOM 618 C CA . PHE A 1 92 ? 2.304 1.286 -21.865 1.00 61.88 92 PHE A CA 1
ATOM 619 C C . PHE A 1 92 ? 1.840 2.418 -20.945 1.00 61.88 92 PHE A C 1
ATOM 621 O O . PHE A 1 92 ? 2.203 2.444 -19.769 1.00 61.88 92 PHE A O 1
ATOM 628 N N . LEU A 1 93 ? 1.031 3.340 -21.469 1.00 77.75 93 LEU A N 1
ATOM 629 C CA . LEU A 1 93 ? 0.365 4.378 -20.684 1.00 77.75 93 LEU A CA 1
ATOM 630 C C . LEU A 1 93 ? -1.051 3.922 -20.359 1.00 77.75 93 LEU A C 1
ATOM 632 O O . LEU A 1 93 ? -1.815 3.584 -21.261 1.00 77.75 93 LEU A O 1
ATOM 636 N N . GLY A 1 94 ? -1.407 3.928 -19.080 1.00 79.94 94 GLY A N 1
ATOM 637 C CA . GLY A 1 94 ? -2.734 3.519 -18.647 1.00 79.94 94 GLY A CA 1
ATOM 638 C C . GLY A 1 94 ? -3.203 4.302 -17.437 1.00 79.94 94 GLY A C 1
ATOM 639 O O . GLY A 1 94 ? -2.411 4.666 -16.570 1.00 79.94 94 GLY A O 1
ATOM 640 N N . ALA A 1 95 ? -4.509 4.528 -17.383 1.00 86.38 95 ALA A N 1
ATOM 641 C CA . ALA A 1 95 ? -5.203 4.990 -16.196 1.00 86.38 95 ALA A CA 1
ATOM 642 C C . ALA A 1 95 ? -6.412 4.088 -15.950 1.00 86.38 95 ALA A C 1
ATOM 644 O O . ALA A 1 95 ? -7.016 3.571 -16.891 1.00 86.38 95 ALA A O 1
ATOM 645 N N . PHE A 1 96 ? -6.760 3.899 -14.685 1.00 86.25 96 PHE A N 1
ATOM 646 C CA . PHE A 1 96 ? -7.933 3.144 -14.280 1.00 86.25 96 PHE A CA 1
ATOM 647 C C . PHE A 1 96 ? -8.651 3.852 -13.139 1.00 86.25 96 PHE A C 1
ATOM 649 O O . PHE A 1 96 ? -8.045 4.540 -12.317 1.00 86.25 96 PHE A O 1
ATOM 656 N N . ALA A 1 97 ? -9.957 3.634 -13.083 1.00 88.88 97 ALA A N 1
ATOM 657 C CA . ALA A 1 97 ? -10.794 3.955 -11.945 1.00 88.88 97 ALA A CA 1
ATOM 658 C C . ALA A 1 97 ? -11.753 2.784 -11.735 1.00 88.88 97 ALA A C 1
ATOM 660 O O . ALA A 1 97 ? -12.335 2.266 -12.689 1.00 88.88 97 ALA A O 1
ATOM 661 N N . ARG A 1 98 ? -11.893 2.349 -10.488 1.00 85.12 98 ARG A N 1
ATOM 662 C CA . ARG A 1 98 ? -12.730 1.224 -10.087 1.00 85.12 98 ARG A CA 1
ATOM 663 C C . ARG A 1 98 ? -13.657 1.656 -8.959 1.00 85.12 98 ARG A C 1
ATOM 665 O O . ARG A 1 98 ? -13.220 2.274 -7.988 1.00 85.12 98 ARG A O 1
ATOM 672 N N . SER A 1 99 ? -14.931 1.308 -9.097 1.00 83.75 99 SER A N 1
ATOM 673 C CA . SER A 1 99 ? -15.944 1.427 -8.051 1.00 83.75 99 SER A CA 1
ATOM 674 C C . SER A 1 99 ? -15.996 0.161 -7.180 1.00 83.75 99 SER A C 1
ATOM 676 O O . SER A 1 99 ? -15.545 -0.906 -7.616 1.00 83.75 99 SER A O 1
ATOM 678 N N . PRO A 1 100 ? -16.555 0.244 -5.958 1.00 80.25 100 PRO A N 1
ATOM 679 C CA . PRO A 1 100 ? -16.773 -0.927 -5.117 1.00 80.25 100 PRO A CA 1
ATOM 680 C C . PRO A 1 100 ? -17.699 -1.905 -5.843 1.00 80.25 100 PRO A C 1
ATOM 682 O O . PRO A 1 100 ? -18.722 -1.495 -6.393 1.00 80.25 100 PRO A O 1
ATOM 685 N N . GLY A 1 101 ? -17.347 -3.190 -5.859 1.00 71.94 101 GLY A N 1
ATOM 686 C CA . GLY A 1 101 ? -18.257 -4.227 -6.336 1.00 71.94 101 GLY A CA 1
ATOM 687 C C . GLY A 1 101 ? -19.286 -4.534 -5.253 1.00 71.94 101 GLY A C 1
ATOM 688 O O . GLY A 1 101 ? -18.905 -5.013 -4.188 1.00 71.94 101 GLY A O 1
ATOM 689 N N . TYR A 1 102 ? -20.562 -4.258 -5.514 1.00 55.75 102 TYR A N 1
ATOM 690 C CA . TYR A 1 102 ? -21.664 -4.794 -4.715 1.00 55.75 102 TYR A CA 1
ATOM 691 C C . TYR A 1 102 ? -21.949 -6.218 -5.217 1.00 55.75 102 TYR A C 1
ATOM 693 O O . TYR A 1 102 ? -22.143 -6.398 -6.421 1.00 55.75 102 TYR A O 1
ATOM 701 N N . TYR A 1 103 ? -21.883 -7.210 -4.325 1.00 51.62 103 TYR A N 1
ATOM 702 C CA . TYR A 1 103 ? -22.276 -8.600 -4.588 1.00 51.62 103 TYR A CA 1
ATOM 703 C C . TYR A 1 103 ? -23.733 -8.833 -4.193 1.00 51.62 103 TYR A C 1
ATOM 705 O O . TYR A 1 103 ? -24.187 -8.181 -3.224 1.00 51.62 103 TYR A O 1
#

Foldseek 3Di:
DDDDPVNVVVVVVVVVVVVVPPPDPPQWDDPQQKIKGADPQKIKIFGQHCVVVVDLVRFGGKIKIDHNQGWIKMWDWGDDPDPDDDDDDDTDTDIDTDDRDDD

Secondary structure (DSSP, 8-state):
-PPPHHHHHHHHHHHHHHHHTSPPP-SEEEETTEEEEEETTEEEEEE-THHHHS-GGG-SEEEEEE-TTS-EEEEEEES---SSS---S--EEEEEEE-----

Organism: NCBI:txid34690

Sequence (103 aa):
MKPTTSSIALLILVIVQCTLASPVPQFLTFRDGKFGVNFGGYHAEAGLGGLLTGNSAHGGLSASAGTPHGQQAGAGIGGLLGGNGNGVLGGFLGAFARSPGYY